Protein AF-A0A7S3AZF7-F1 (afdb_monomer_lite)

Structure (mmCIF, N/CA/C/O backbone):
data_AF-A0A7S3AZF7-F1
#
_entry.id   AF-A0A7S3AZF7-F1
#
loop_
_atom_site.group_PDB
_atom_site.id
_atom_site.type_symbol
_atom_site.label_atom_id
_atom_site.label_alt_id
_atom_site.label_comp_id
_atom_site.label_asym_id
_atom_site.label_entity_id
_atom_site.label_seq_id
_atom_site.pdbx_PDB_ins_code
_atom_site.Cartn_x
_atom_site.Cartn_y
_atom_site.Cartn_z
_atom_site.occupancy
_atom_site.B_iso_or_equiv
_atom_site.auth_seq_id
_atom_site.auth_comp_id
_atom_site.auth_asym_id
_atom_site.auth_atom_id
_atom_site.pdbx_PDB_model_num
ATOM 1 N N . ALA A 1 1 ? -8.211 4.242 4.279 1.00 88.00 1 ALA A N 1
ATOM 2 C CA . ALA A 1 1 ? -6.789 4.174 3.876 1.00 88.00 1 ALA A CA 1
ATOM 3 C C . ALA A 1 1 ? -6.511 3.040 2.879 1.00 88.00 1 ALA A C 1
ATOM 5 O O . ALA A 1 1 ? -6.200 3.354 1.740 1.00 88.00 1 ALA A O 1
ATOM 6 N N . ALA A 1 2 ? -6.675 1.756 3.240 1.00 92.19 2 ALA A N 1
ATOM 7 C CA . ALA A 1 2 ? -6.321 0.620 2.365 1.00 92.19 2 ALA A CA 1
ATOM 8 C C . ALA A 1 2 ? -7.006 0.639 0.981 1.00 92.19 2 ALA A C 1
ATOM 10 O O . ALA A 1 2 ? -6.331 0.513 -0.034 1.00 92.19 2 ALA A O 1
ATOM 11 N N . ALA A 1 3 ? -8.318 0.892 0.925 1.00 94.56 3 ALA A N 1
ATOM 12 C CA . ALA A 1 3 ? -9.041 1.005 -0.345 1.00 94.56 3 ALA A CA 1
ATOM 13 C C . ALA A 1 3 ? -8.512 2.149 -1.235 1.00 94.56 3 ALA A C 1
ATOM 15 O O . ALA A 1 3 ? -8.291 1.947 -2.423 1.00 94.56 3 ALA A O 1
ATOM 16 N N . LEU A 1 4 ? -8.235 3.325 -0.654 1.00 95.12 4 LEU A N 1
ATOM 17 C CA . LEU A 1 4 ? -7.652 4.463 -1.382 1.00 95.12 4 LEU A CA 1
ATOM 18 C C . LEU A 1 4 ? -6.250 4.137 -1.913 1.00 95.12 4 LEU A C 1
ATOM 20 O O . LEU A 1 4 ? -5.927 4.489 -3.043 1.00 95.12 4 LEU A O 1
ATOM 24 N N . MET A 1 5 ? -5.439 3.421 -1.128 1.00 95.75 5 MET A N 1
ATOM 25 C CA . MET A 1 5 ? -4.116 2.970 -1.562 1.00 95.75 5 MET A CA 1
ATOM 26 C C . MET A 1 5 ? -4.205 1.964 -2.719 1.00 95.75 5 MET A C 1
ATOM 28 O O . MET A 1 5 ? -3.431 2.054 -3.672 1.00 95.75 5 MET A O 1
ATOM 32 N N . GLY A 1 6 ? -5.182 1.053 -2.678 1.00 95.75 6 GLY A N 1
ATOM 33 C CA . GLY A 1 6 ? -5.480 0.147 -3.787 1.00 95.75 6 GLY A CA 1
ATOM 34 C C . GLY A 1 6 ? -5.872 0.901 -5.061 1.00 95.75 6 GLY A C 1
ATOM 35 O O . GLY A 1 6 ? -5.334 0.614 -6.127 1.00 95.75 6 GLY A O 1
ATOM 36 N N . VAL A 1 7 ? -6.733 1.921 -4.952 1.00 95.50 7 VAL A N 1
ATOM 37 C CA . VAL A 1 7 ? -7.111 2.786 -6.086 1.00 95.50 7 VAL A CA 1
ATOM 38 C C . VAL A 1 7 ? -5.896 3.519 -6.662 1.00 95.50 7 VAL A C 1
ATOM 40 O O . VAL A 1 7 ? -5.732 3.543 -7.878 1.00 95.50 7 VAL A O 1
ATOM 43 N N . ALA A 1 8 ? -5.006 4.050 -5.819 1.00 96.50 8 ALA A N 1
ATOM 44 C CA . ALA A 1 8 ? -3.772 4.692 -6.277 1.00 96.50 8 ALA A CA 1
ATOM 45 C C . ALA A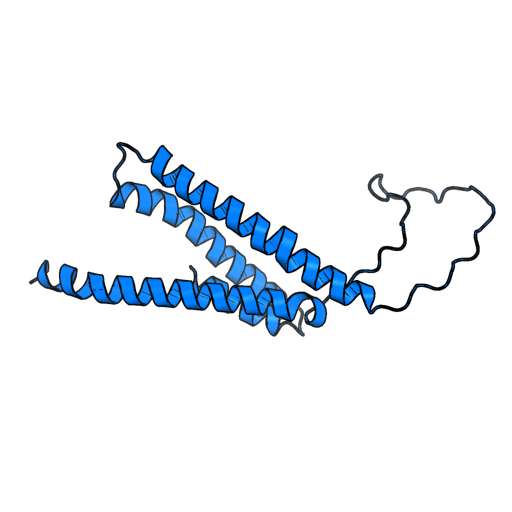 1 8 ? -2.889 3.739 -7.104 1.00 96.50 8 ALA A C 1
ATOM 47 O O . ALA A 1 8 ? -2.386 4.115 -8.161 1.00 96.50 8 ALA A O 1
ATOM 48 N N . HIS A 1 9 ? -2.743 2.486 -6.664 1.00 94.88 9 HIS A N 1
ATOM 49 C CA . HIS A 1 9 ? -1.948 1.484 -7.382 1.00 94.88 9 HIS A CA 1
ATOM 50 C C . HIS A 1 9 ? -2.626 1.003 -8.672 1.00 94.88 9 HIS A C 1
ATOM 52 O O . HIS A 1 9 ? -1.938 0.737 -9.654 1.00 94.88 9 HIS A O 1
ATOM 58 N N . LEU A 1 10 ? -3.962 0.966 -8.715 1.00 94.69 10 LEU A N 1
ATOM 59 C CA . LEU A 1 10 ? -4.721 0.743 -9.951 1.00 94.69 10 LEU A CA 1
ATOM 60 C C . LEU A 1 10 ? -4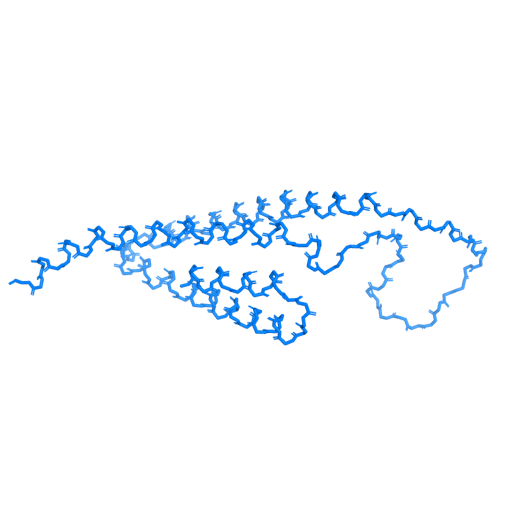.549 1.894 -10.954 1.00 94.69 10 LEU A C 1
ATOM 62 O O . LEU A 1 10 ? -4.410 1.646 -12.150 1.00 94.69 10 LEU A O 1
ATOM 66 N N . MET A 1 11 ? -4.512 3.143 -10.482 1.00 93.81 11 MET A N 1
ATOM 67 C CA . MET A 1 11 ? -4.219 4.303 -11.333 1.00 93.81 11 MET A CA 1
ATOM 68 C C . MET A 1 11 ? -2.795 4.241 -11.894 1.00 93.81 11 MET A C 1
ATOM 70 O O . MET A 1 11 ? -2.605 4.472 -13.084 1.00 93.81 11 MET A O 1
ATOM 74 N N . LEU A 1 12 ? -1.814 3.864 -11.067 1.00 92.50 12 LEU A N 1
ATOM 75 C CA . LEU A 1 12 ? -0.418 3.682 -11.483 1.00 92.50 12 LEU A CA 1
ATOM 76 C C . LEU A 1 12 ? -0.252 2.547 -12.507 1.00 92.50 12 LEU A C 1
ATOM 78 O O . LEU A 1 12 ? 0.521 2.686 -13.449 1.00 92.50 12 LEU A O 1
ATOM 82 N N . LEU A 1 13 ? -1.023 1.462 -12.387 1.00 92.31 13 LEU A N 1
ATOM 83 C CA . LEU A 1 13 ? -1.074 0.389 -13.390 1.00 92.31 13 LEU A CA 1
ATOM 84 C C . LEU A 1 13 ? -1.553 0.880 -14.759 1.00 92.31 13 LEU A C 1
ATOM 86 O O . LEU A 1 13 ? -1.027 0.467 -15.792 1.00 92.31 13 LEU A O 1
ATOM 90 N N . GLY A 1 14 ? -2.567 1.744 -14.763 1.00 85.62 14 GLY A N 1
ATOM 91 C CA . GLY A 1 14 ? -3.148 2.318 -15.974 1.00 85.62 14 GLY A CA 1
ATOM 92 C C . GLY A 1 14 ? -2.407 3.542 -16.512 1.00 85.62 14 GLY A C 1
ATOM 93 O O . GLY A 1 14 ? -2.822 4.078 -17.540 1.00 85.62 14 GLY A O 1
ATOM 94 N N . ALA A 1 15 ? -1.351 4.008 -15.836 1.00 84.12 15 ALA A N 1
ATOM 95 C CA . ALA A 1 15 ? -0.655 5.249 -16.154 1.00 84.12 15 ALA A CA 1
ATOM 96 C C . ALA A 1 15 ? 0.156 5.127 -17.453 1.00 84.12 15 ALA A C 1
ATOM 98 O O . ALA A 1 15 ? 1.358 4.869 -17.446 1.00 84.12 15 ALA A O 1
ATOM 99 N N . ARG A 1 16 ? -0.536 5.311 -18.581 1.00 78.81 16 ARG A N 1
ATOM 100 C CA . ARG A 1 16 ? 0.056 5.541 -19.909 1.00 78.81 16 ARG A CA 1
ATOM 101 C C . ARG A 1 16 ? 0.278 7.029 -20.190 1.00 78.81 16 ARG A C 1
ATOM 103 O O . ARG A 1 16 ? 1.151 7.370 -20.971 1.00 78.81 16 ARG A O 1
ATOM 110 N N . GLU A 1 17 ? -0.488 7.881 -19.510 1.00 82.25 17 GLU A N 1
ATOM 111 C CA . GLU A 1 17 ? -0.449 9.341 -19.605 1.00 82.25 17 GLU A CA 1
ATOM 112 C C . GLU A 1 17 ? 0.126 9.949 -18.318 1.00 82.25 17 GLU A C 1
ATOM 114 O O . GLU A 1 17 ? -0.152 9.463 -17.214 1.00 82.25 17 GLU A O 1
ATOM 119 N N . GLU A 1 18 ? 0.857 11.060 -18.435 1.00 85.50 18 GLU A N 1
ATOM 120 C CA . GLU A 1 18 ? 1.527 11.723 -17.303 1.00 85.50 18 GLU A CA 1
ATOM 121 C C . GLU A 1 18 ? 0.542 12.158 -16.202 1.00 85.50 18 GLU A C 1
ATOM 123 O O . GLU A 1 18 ? 0.805 11.989 -15.011 1.00 85.50 18 GLU A O 1
ATOM 128 N N . MET A 1 19 ? -0.643 12.645 -16.587 1.00 88.19 19 MET A N 1
ATOM 129 C CA . MET A 1 19 ? -1.664 13.140 -15.651 1.00 88.19 19 MET A CA 1
ATOM 130 C C . MET A 1 19 ? -2.178 12.061 -14.690 1.00 88.19 19 MET A C 1
ATOM 132 O O . MET A 1 19 ? -2.400 12.336 -13.509 1.00 88.19 19 MET A O 1
ATOM 136 N N . LEU A 1 20 ? -2.358 10.826 -15.171 1.00 89.06 20 LEU A N 1
ATOM 137 C CA . LEU A 1 20 ? -2.857 9.732 -14.335 1.00 89.06 20 LEU A CA 1
ATOM 138 C C . LEU A 1 20 ? -1.796 9.275 -13.327 1.00 89.06 20 LEU A C 1
ATOM 140 O O . LEU A 1 20 ? -2.131 8.894 -12.205 1.00 89.06 20 LEU A O 1
ATOM 144 N N . LEU A 1 21 ? -0.521 9.378 -13.708 1.00 90.94 21 LEU A N 1
ATOM 145 C CA . LEU A 1 21 ? 0.610 9.089 -12.835 1.00 90.94 21 LEU A CA 1
ATOM 146 C C . LEU A 1 21 ? 0.666 10.093 -11.676 1.00 90.94 21 LEU A C 1
ATOM 148 O O . LEU A 1 21 ? 0.715 9.677 -10.516 1.00 90.94 21 LEU A O 1
ATOM 152 N N . TYR A 1 22 ? 0.565 11.397 -11.965 1.00 93.56 22 TYR A N 1
ATOM 153 C CA . TYR A 1 22 ? 0.505 12.435 -10.929 1.00 93.56 22 TYR A CA 1
ATOM 154 C C . TYR A 1 22 ? -0.680 12.235 -9.985 1.00 93.56 22 TYR A C 1
ATOM 156 O O . TYR A 1 22 ? -0.506 12.253 -8.765 1.00 93.56 22 TYR A O 1
ATOM 164 N N . LEU A 1 23 ? -1.873 11.979 -10.531 1.00 94.75 23 LEU A N 1
ATOM 165 C CA . LEU A 1 23 ? -3.061 11.739 -9.717 1.00 94.75 23 LEU A CA 1
ATOM 166 C C . LEU A 1 23 ? -2.893 10.505 -8.820 1.00 94.75 23 LEU A C 1
ATOM 168 O O . LEU A 1 23 ? -3.189 10.575 -7.626 1.00 94.75 23 LEU A O 1
ATOM 172 N N . GLY A 1 24 ? -2.373 9.401 -9.363 1.00 94.19 24 GLY A N 1
ATOM 173 C CA . GLY A 1 24 ? -2.106 8.177 -8.608 1.00 94.19 24 GLY A CA 1
ATOM 174 C C . GLY A 1 24 ? -1.152 8.412 -7.434 1.00 94.19 24 GLY A C 1
ATOM 175 O O . GLY A 1 24 ? -1.438 7.985 -6.314 1.00 94.19 24 GLY A O 1
ATOM 176 N N . VAL A 1 25 ? -0.067 9.163 -7.649 1.00 94.62 25 VAL A N 1
ATOM 177 C CA . VAL A 1 25 ? 0.880 9.533 -6.582 1.00 94.62 25 VAL A CA 1
ATOM 178 C C . VAL A 1 25 ? 0.220 10.431 -5.532 1.00 94.62 25 VAL A C 1
ATOM 180 O O . VAL A 1 25 ? 0.395 10.189 -4.337 1.00 94.62 25 VAL A O 1
ATOM 183 N N . CYS A 1 26 ? -0.583 11.419 -5.936 1.00 96.00 26 CYS A N 1
ATOM 184 C CA . CYS A 1 26 ? -1.312 12.278 -4.998 1.00 96.00 26 CYS A CA 1
ATOM 185 C C . CYS A 1 26 ? -2.293 11.478 -4.126 1.00 96.00 26 CYS A C 1
ATOM 187 O O . CYS A 1 26 ? -2.301 11.635 -2.903 1.00 96.00 26 CYS A O 1
ATOM 189 N N . VAL A 1 27 ? -3.087 10.585 -4.727 1.00 96.25 27 VAL A N 1
ATOM 190 C CA . VAL A 1 27 ? -4.028 9.717 -3.994 1.00 96.25 27 VAL A CA 1
ATOM 191 C C . VAL A 1 27 ? -3.274 8.765 -3.063 1.00 96.25 27 VAL A C 1
ATOM 193 O O . VAL A 1 27 ? -3.666 8.599 -1.905 1.00 96.25 27 VAL A O 1
ATOM 196 N N . GLY A 1 28 ? -2.164 8.187 -3.530 1.00 95.94 28 GLY A N 1
ATOM 197 C CA . GLY A 1 28 ? -1.292 7.339 -2.718 1.00 95.94 28 GLY A CA 1
ATOM 198 C C . GLY A 1 28 ? -0.715 8.086 -1.514 1.00 95.94 28 GLY A C 1
ATOM 199 O O . GLY A 1 28 ? -0.766 7.580 -0.391 1.00 95.94 28 GLY A O 1
ATOM 200 N N . GLY A 1 29 ? -0.251 9.321 -1.719 1.00 95.75 29 GLY A N 1
ATOM 201 C CA . GLY A 1 29 ? 0.261 10.198 -0.666 1.00 95.75 29 GLY A CA 1
ATOM 202 C C . GLY A 1 29 ? -0.794 10.538 0.388 1.00 95.75 29 GLY A C 1
ATOM 203 O O . GLY A 1 29 ? -0.534 10.389 1.582 1.00 95.75 29 GLY A O 1
ATOM 204 N N . LEU A 1 30 ? -2.009 10.910 -0.030 1.00 95.56 30 LEU A N 1
ATOM 205 C CA . LEU A 1 30 ? -3.128 11.168 0.886 1.00 95.56 30 LEU A CA 1
ATOM 206 C C . LEU A 1 30 ? -3.498 9.921 1.700 1.00 95.56 30 LEU A C 1
ATOM 208 O O . LEU A 1 30 ? -3.677 9.996 2.919 1.00 95.56 30 LEU A O 1
ATOM 212 N N . ALA A 1 31 ? -3.575 8.760 1.046 1.00 95.56 31 ALA A N 1
ATOM 213 C CA . ALA A 1 31 ? -3.873 7.499 1.714 1.00 95.56 31 ALA A CA 1
ATOM 214 C C . ALA A 1 31 ? -2.800 7.147 2.759 1.00 95.56 31 ALA A C 1
ATOM 216 O O . ALA A 1 31 ? -3.146 6.808 3.893 1.00 95.56 31 ALA A O 1
ATOM 217 N N . TYR A 1 32 ? -1.520 7.278 2.406 1.00 93.94 32 TYR A N 1
ATOM 218 C CA . TYR A 1 32 ? -0.394 7.016 3.303 1.00 93.94 32 TYR A CA 1
ATOM 219 C C . TYR A 1 32 ? -0.354 7.996 4.481 1.00 93.94 32 TYR A C 1
ATOM 221 O O . TYR A 1 32 ? -0.270 7.566 5.630 1.00 93.94 32 TYR A O 1
ATOM 229 N N . GLY A 1 33 ? -0.498 9.298 4.220 1.00 94.38 33 GLY A N 1
ATOM 230 C CA . GLY A 1 33 ? -0.529 10.326 5.262 1.00 94.38 33 GLY A CA 1
ATOM 231 C C . GLY A 1 33 ? -1.669 10.104 6.256 1.00 94.38 33 GLY A C 1
ATOM 232 O O . GLY A 1 33 ? -1.442 10.106 7.465 1.00 94.38 33 GLY A O 1
ATOM 233 N N . SER A 1 34 ? -2.874 9.798 5.758 1.00 93.31 34 SER A N 1
ATOM 234 C CA . SER A 1 34 ? -4.024 9.498 6.623 1.00 93.31 34 SER A CA 1
ATOM 235 C C . SER A 1 34 ? -3.768 8.303 7.547 1.00 93.31 34 SER A C 1
ATOM 237 O O . SER A 1 34 ? -4.158 8.325 8.711 1.00 93.31 34 SER A O 1
ATOM 239 N N . PHE A 1 35 ? -3.077 7.271 7.055 1.00 92.25 35 PHE A N 1
ATOM 240 C CA . PHE A 1 35 ? -2.760 6.080 7.837 1.00 92.25 35 PHE A CA 1
ATOM 241 C C . PHE A 1 35 ? -1.800 6.396 8.988 1.00 92.25 35 PHE A C 1
ATOM 243 O O . PHE A 1 35 ? -2.080 6.013 10.123 1.00 92.25 35 PHE A O 1
ATOM 250 N N . TRP A 1 36 ? -0.730 7.156 8.733 1.00 90.62 36 TRP A N 1
ATOM 251 C CA . TRP A 1 36 ? 0.246 7.514 9.770 1.00 90.62 36 TRP A CA 1
ATOM 252 C C . TRP A 1 36 ? -0.328 8.383 10.887 1.00 90.62 36 TRP A C 1
ATOM 254 O O . TRP A 1 36 ? 0.126 8.275 12.023 1.00 90.62 36 TRP A O 1
ATOM 264 N N . SER A 1 37 ? -1.348 9.196 10.604 1.00 93.19 37 SER A N 1
ATOM 265 C CA . SER A 1 37 ? -2.048 9.962 11.641 1.00 93.19 37 SER A CA 1
ATOM 266 C C . SER A 1 37 ? -3.092 9.138 12.399 1.00 93.19 37 SER A C 1
ATOM 268 O O . SER A 1 37 ? -3.274 9.345 13.593 1.00 93.19 37 SER A O 1
ATOM 270 N N . LEU A 1 38 ? -3.766 8.190 11.740 1.00 92.25 38 LEU A N 1
ATOM 271 C CA . LEU A 1 38 ? -4.836 7.401 12.361 1.00 92.25 38 LEU A CA 1
ATOM 272 C C . LEU A 1 38 ? -4.318 6.325 13.321 1.00 92.25 38 LEU A C 1
ATOM 274 O O . LEU A 1 38 ? -4.926 6.111 14.366 1.00 92.25 38 LEU A O 1
ATOM 278 N N . ILE A 1 39 ? -3.213 5.647 12.990 1.00 92.38 39 ILE A N 1
ATOM 279 C CA . ILE A 1 39 ? -2.654 4.571 13.829 1.00 92.38 39 ILE A CA 1
ATOM 280 C C . ILE A 1 39 ? -2.402 5.012 15.280 1.00 92.38 39 ILE A C 1
ATOM 282 O O . ILE A 1 39 ? -2.885 4.312 16.173 1.00 92.38 39 ILE A O 1
ATOM 286 N N . PRO A 1 40 ? -1.665 6.108 15.567 1.00 91.69 40 PRO A N 1
ATOM 287 C CA . PRO A 1 40 ? -1.364 6.489 16.945 1.00 91.69 40 PRO A CA 1
ATOM 288 C C . PRO A 1 40 ? -2.626 6.851 17.733 1.00 91.69 40 PRO A C 1
ATOM 290 O O . PRO A 1 40 ? -2.793 6.394 18.863 1.00 91.69 40 PRO A O 1
ATOM 293 N N . THR A 1 41 ? -3.554 7.591 17.121 1.00 92.56 41 THR A N 1
ATOM 294 C CA . THR A 1 41 ? -4.829 7.958 17.751 1.00 92.56 41 THR A CA 1
ATOM 295 C C . THR A 1 41 ? -5.661 6.721 18.083 1.00 92.56 41 THR A C 1
ATOM 297 O O . THR A 1 41 ? -6.032 6.529 19.239 1.00 92.56 41 THR A O 1
ATOM 300 N N . LEU A 1 42 ? -5.869 5.827 17.111 1.00 91.88 42 LEU A N 1
ATOM 301 C CA . LEU A 1 42 ? -6.640 4.597 17.315 1.00 91.88 42 LEU A CA 1
ATOM 302 C C . LEU A 1 42 ? -5.982 3.673 18.340 1.00 91.88 42 LEU A C 1
ATOM 304 O O . LEU A 1 42 ? -6.668 3.077 19.162 1.00 91.88 42 LEU A O 1
ATOM 308 N N . THR A 1 43 ? -4.654 3.557 18.324 1.00 90.88 43 THR A N 1
ATOM 309 C CA . THR A 1 43 ? -3.934 2.719 19.293 1.00 90.88 43 THR A CA 1
ATOM 310 C C . THR A 1 43 ? -4.108 3.259 20.714 1.00 90.88 43 THR A C 1
ATOM 312 O O . THR A 1 43 ? -4.304 2.475 21.644 1.00 90.88 43 THR A O 1
ATOM 315 N N . GLY A 1 44 ? -4.087 4.585 20.881 1.00 91.56 44 GLY A N 1
ATOM 316 C CA . GLY A 1 44 ? -4.327 5.241 22.165 1.00 91.56 44 GLY A CA 1
ATOM 317 C C . GLY A 1 44 ? -5.751 5.042 22.687 1.00 91.56 44 GLY A C 1
ATOM 318 O O . GLY A 1 44 ? -5.923 4.762 23.872 1.00 91.56 44 GLY A O 1
ATOM 319 N N . GLU A 1 45 ? -6.758 5.124 21.813 1.00 92.00 45 GLU A N 1
ATOM 320 C CA . GLU A 1 45 ? -8.164 4.913 22.186 1.00 92.00 45 GLU A CA 1
ATOM 321 C C . GLU A 1 45 ? -8.490 3.440 22.475 1.00 92.00 45 GLU A C 1
ATOM 323 O O . GLU A 1 45 ? -9.208 3.145 23.429 1.00 92.00 45 GLU A O 1
ATOM 328 N N . LEU A 1 46 ? -7.957 2.508 21.677 1.00 88.94 46 LEU A N 1
ATOM 329 C CA . LEU A 1 46 ? -8.330 1.092 21.744 1.00 88.94 46 LEU A CA 1
ATOM 330 C C . LEU A 1 46 ? -7.606 0.329 22.862 1.00 88.94 46 LEU A C 1
ATOM 332 O O . LEU A 1 46 ? -8.208 -0.511 23.527 1.00 88.94 46 LEU A O 1
ATOM 336 N N . PHE A 1 47 ? -6.313 0.602 23.062 1.00 88.50 47 PHE A N 1
ATOM 337 C CA . PHE A 1 47 ? -5.473 -0.124 24.027 1.00 88.50 47 PHE A CA 1
ATOM 338 C C . PHE A 1 47 ? -5.163 0.687 25.290 1.00 88.50 47 PHE A C 1
ATOM 340 O O . PHE A 1 47 ? -4.645 0.145 26.270 1.00 88.50 47 PHE A O 1
ATOM 347 N N . GLY A 1 48 ? -5.487 1.981 25.291 1.00 88.56 48 GLY A N 1
ATOM 348 C CA . GLY A 1 48 ? -5.149 2.892 26.373 1.00 88.56 48 GLY A CA 1
ATOM 349 C C . GLY A 1 48 ? -3.652 3.215 26.451 1.00 88.56 48 GLY A C 1
ATOM 350 O O . GLY A 1 48 ? -2.801 2.672 25.746 1.00 88.56 48 GLY A O 1
ATOM 351 N N . MET A 1 49 ? -3.305 4.118 27.367 1.00 89.19 49 MET A N 1
ATOM 352 C CA . MET A 1 49 ? -1.948 4.677 27.461 1.00 89.19 49 MET A CA 1
ATOM 353 C C . MET A 1 49 ? -0.953 3.801 28.239 1.00 89.19 49 MET A C 1
ATOM 355 O O . MET A 1 49 ? 0.251 4.042 28.187 1.00 89.19 49 MET A O 1
ATOM 359 N N . ARG A 1 50 ? -1.423 2.769 28.955 1.00 89.19 50 ARG A N 1
ATOM 360 C CA . ARG A 1 50 ? -0.599 1.998 29.907 1.00 89.19 50 ARG A CA 1
ATOM 361 C C . ARG A 1 50 ? 0.542 1.217 29.244 1.00 89.19 50 ARG A C 1
ATOM 363 O O . ARG A 1 50 ? 1.591 1.034 29.853 1.00 89.19 50 ARG A O 1
ATOM 370 N N . SER A 1 51 ? 0.356 0.758 28.007 1.00 89.69 51 SER A N 1
ATOM 371 C CA . SER A 1 51 ? 1.382 0.033 27.237 1.00 89.69 51 SER A CA 1
ATOM 372 C C . SER A 1 51 ? 1.398 0.454 25.766 1.00 89.69 51 SER A C 1
ATOM 374 O O . SER A 1 51 ? 1.614 -0.356 24.863 1.00 89.69 51 SER A O 1
ATOM 376 N N . TYR A 1 52 ? 1.189 1.749 25.524 1.00 90.44 52 TYR A N 1
ATOM 377 C CA . TYR A 1 52 ? 1.116 2.330 24.185 1.00 90.44 52 TYR A CA 1
ATOM 378 C C . TYR A 1 52 ? 2.375 2.051 23.345 1.00 90.44 52 TYR A C 1
ATOM 380 O O . TYR A 1 52 ? 2.286 1.579 22.213 1.00 90.44 52 TYR A O 1
ATOM 388 N N . ALA A 1 53 ? 3.559 2.255 23.934 1.00 91.25 53 ALA A N 1
ATOM 389 C CA . ALA A 1 53 ? 4.833 2.079 23.240 1.00 91.25 53 ALA A CA 1
ATOM 390 C C . ALA A 1 53 ? 5.056 0.638 22.745 1.00 91.25 53 ALA A C 1
ATOM 392 O O . ALA A 1 53 ? 5.563 0.441 21.647 1.00 91.25 53 ALA A O 1
ATOM 393 N N . SER A 1 54 ? 4.653 -0.376 23.519 1.00 92.62 54 SER A N 1
ATOM 394 C CA . SER A 1 54 ? 4.827 -1.784 23.129 1.00 92.62 54 SER A CA 1
ATOM 395 C C . SER A 1 54 ? 3.926 -2.164 21.947 1.00 92.62 54 SER A C 1
ATOM 397 O O . SER A 1 54 ? 4.378 -2.796 20.987 1.00 92.62 54 SER A O 1
ATOM 399 N N . THR A 1 55 ? 2.675 -1.703 21.972 1.00 91.19 55 THR A N 1
ATOM 400 C CA . THR A 1 55 ? 1.720 -1.934 20.881 1.00 91.19 55 THR A CA 1
ATOM 401 C C . THR A 1 55 ? 2.170 -1.223 19.604 1.00 91.19 55 THR A C 1
ATOM 403 O O . THR A 1 55 ? 2.214 -1.833 18.536 1.00 91.19 55 THR A O 1
ATOM 406 N N . TYR A 1 56 ? 2.604 0.038 19.712 1.00 91.12 56 TYR A N 1
ATOM 407 C CA . TYR A 1 56 ? 3.113 0.801 18.571 1.00 91.12 56 TYR A CA 1
ATOM 408 C C . TYR A 1 56 ? 4.395 0.193 17.974 1.00 91.12 56 TYR A C 1
ATOM 410 O O . TYR A 1 56 ? 4.517 0.071 16.754 1.00 91.12 56 TYR A O 1
ATOM 418 N N . SER A 1 57 ? 5.319 -0.284 18.814 1.00 92.75 57 SER A N 1
ATOM 419 C CA . SER A 1 57 ? 6.522 -0.996 18.358 1.00 92.75 57 SER A CA 1
ATOM 420 C C . SER A 1 57 ? 6.196 -2.284 17.598 1.00 92.75 57 SER A C 1
ATOM 422 O O . SER A 1 57 ? 6.895 -2.626 16.645 1.00 92.75 57 SER A O 1
ATOM 424 N N . SER A 1 58 ? 5.111 -2.976 17.958 1.00 91.88 58 SER A N 1
ATOM 425 C CA . SER A 1 58 ? 4.655 -4.167 17.227 1.00 91.88 58 SER A CA 1
ATOM 426 C C . SER A 1 58 ? 4.233 -3.826 15.792 1.00 91.88 58 SER A C 1
ATOM 428 O O . SER A 1 58 ? 4.614 -4.531 14.856 1.00 91.88 58 SER A O 1
ATOM 430 N N . PHE A 1 59 ? 3.540 -2.699 15.589 1.00 90.62 59 PHE A N 1
ATOM 431 C CA . PHE A 1 59 ? 3.241 -2.190 14.244 1.00 90.62 59 PHE A CA 1
ATOM 432 C C . PHE A 1 59 ? 4.514 -1.819 13.474 1.00 90.62 59 PHE A C 1
ATOM 434 O O . PHE A 1 59 ? 4.648 -2.177 12.304 1.00 90.62 59 PHE A O 1
ATOM 441 N N . ALA A 1 60 ? 5.474 -1.157 14.122 1.00 91.94 60 ALA A N 1
ATOM 442 C CA . ALA A 1 60 ? 6.735 -0.772 13.487 1.00 91.94 60 ALA A CA 1
ATOM 443 C C . ALA A 1 60 ? 7.565 -1.985 13.013 1.00 91.94 60 ALA A C 1
ATOM 445 O O . ALA A 1 60 ? 8.158 -1.949 11.928 1.00 91.94 60 ALA A O 1
ATOM 446 N N . MET A 1 61 ? 7.563 -3.084 13.778 1.00 94.88 61 MET A N 1
ATOM 447 C CA . MET A 1 61 ? 8.185 -4.343 13.352 1.00 94.88 61 MET A CA 1
ATOM 448 C C . MET A 1 61 ? 7.492 -4.919 12.115 1.00 94.88 61 MET A C 1
ATOM 450 O O . MET A 1 61 ? 8.168 -5.284 11.153 1.00 94.88 61 MET A O 1
ATOM 454 N N . ALA A 1 62 ? 6.156 -4.946 12.099 1.00 91.75 62 ALA A N 1
ATOM 455 C CA . ALA A 1 62 ? 5.398 -5.434 10.949 1.00 91.75 62 ALA A CA 1
ATOM 456 C C . ALA A 1 62 ? 5.689 -4.620 9.673 1.00 91.75 62 ALA A C 1
ATOM 458 O O . ALA A 1 62 ? 5.891 -5.206 8.609 1.00 91.75 62 ALA A O 1
ATOM 459 N N . VAL A 1 63 ? 5.782 -3.287 9.779 1.00 91.44 63 VAL A N 1
ATOM 460 C CA . VAL A 1 63 ? 6.132 -2.404 8.647 1.00 91.44 63 VAL A CA 1
ATOM 461 C C . VAL A 1 63 ? 7.542 -2.696 8.130 1.00 91.44 63 VAL A C 1
ATOM 463 O O . VAL A 1 63 ? 7.738 -2.794 6.919 1.00 91.44 63 VAL A O 1
ATOM 466 N N . SER A 1 64 ? 8.512 -2.888 9.027 1.00 94.00 64 SER A N 1
ATOM 467 C CA . SER A 1 64 ? 9.890 -3.236 8.651 1.00 94.00 64 SER A CA 1
ATOM 468 C C . SER A 1 64 ? 9.955 -4.567 7.899 1.00 94.00 64 SER A C 1
ATOM 470 O O . SER A 1 64 ? 10.538 -4.638 6.818 1.00 94.00 64 SER A O 1
ATOM 472 N N . ILE A 1 65 ? 9.305 -5.607 8.429 1.00 95.31 65 ILE A N 1
ATOM 473 C CA . ILE A 1 65 ? 9.265 -6.937 7.805 1.00 95.31 65 ILE A CA 1
ATOM 474 C C . ILE A 1 65 ? 8.592 -6.862 6.430 1.00 95.31 65 ILE A C 1
ATOM 476 O O . ILE A 1 65 ? 9.127 -7.382 5.451 1.00 95.31 65 ILE A O 1
ATOM 480 N N . GLY A 1 66 ? 7.446 -6.181 6.340 1.00 91.56 66 GLY A N 1
ATOM 481 C CA . GLY A 1 66 ? 6.715 -6.018 5.086 1.00 91.56 66 GLY A CA 1
ATOM 482 C C . GLY A 1 66 ? 7.523 -5.270 4.027 1.00 91.56 66 GLY A C 1
ATOM 483 O O . GLY A 1 66 ? 7.574 -5.707 2.882 1.00 91.56 66 GLY A O 1
ATOM 484 N N . SER A 1 67 ? 8.203 -4.186 4.411 1.00 92.25 67 SER A N 1
ATOM 485 C CA . SER A 1 67 ? 9.050 -3.410 3.498 1.00 92.25 67 SER A CA 1
ATOM 486 C C . SER A 1 67 ? 10.217 -4.236 2.960 1.00 92.25 67 SER A C 1
ATOM 488 O O . SER A 1 67 ? 10.468 -4.225 1.758 1.00 92.25 67 SER A O 1
ATOM 490 N N . LEU A 1 68 ? 10.887 -5.016 3.816 1.00 94.75 68 LEU A N 1
ATOM 491 C CA . LEU A 1 68 ? 11.971 -5.899 3.384 1.00 94.75 68 LEU A CA 1
ATOM 492 C C . LEU A 1 68 ? 11.461 -6.949 2.390 1.00 94.75 68 LEU A C 1
ATOM 494 O O . LEU A 1 68 ? 11.971 -7.046 1.281 1.00 94.75 68 LEU A O 1
ATOM 498 N N . LEU A 1 69 ? 10.402 -7.683 2.728 1.00 94.62 69 LEU A N 1
ATOM 499 C CA . LEU A 1 69 ? 9.877 -8.721 1.837 1.00 94.62 69 LEU A CA 1
ATOM 500 C C . LEU A 1 69 ? 9.353 -8.151 0.509 1.00 94.62 69 LEU A C 1
ATOM 502 O O . LEU A 1 69 ? 9.590 -8.710 -0.558 1.00 94.62 69 LEU A O 1
ATOM 506 N N . LEU A 1 70 ? 8.639 -7.030 0.543 1.00 90.75 70 LEU A N 1
ATOM 507 C CA . LEU A 1 70 ? 8.008 -6.504 -0.664 1.00 90.75 70 LEU A CA 1
ATOM 508 C C . LEU A 1 70 ? 8.996 -5.739 -1.553 1.00 90.75 70 LEU A C 1
ATOM 510 O O . LEU A 1 70 ? 8.914 -5.825 -2.776 1.00 90.75 70 LEU A O 1
ATOM 514 N N . SER A 1 71 ? 9.937 -5.010 -0.952 1.00 89.44 71 SER A N 1
ATOM 515 C CA . SER A 1 71 ? 10.900 -4.180 -1.679 1.00 89.44 71 SER A CA 1
ATOM 516 C C . SER A 1 71 ? 12.159 -4.960 -2.052 1.00 89.44 71 SER A C 1
ATOM 518 O O . SER A 1 71 ? 12.524 -5.029 -3.226 1.00 89.44 71 SER A O 1
ATOM 520 N N . THR A 1 72 ? 12.828 -5.582 -1.077 1.00 90.38 72 THR A N 1
ATOM 521 C CA . THR A 1 72 ? 14.171 -6.129 -1.314 1.00 90.38 72 THR A CA 1
ATOM 522 C C . THR A 1 72 ? 14.155 -7.518 -1.922 1.00 90.38 72 THR A C 1
ATOM 524 O O . THR A 1 72 ? 15.055 -7.827 -2.693 1.00 90.38 72 THR A O 1
ATOM 527 N N . THR A 1 73 ? 13.164 -8.360 -1.620 1.00 90.56 73 THR A N 1
ATOM 528 C CA . THR A 1 73 ? 13.110 -9.711 -2.200 1.00 90.56 73 THR A CA 1
ATOM 529 C C . THR A 1 73 ? 12.175 -9.769 -3.401 1.00 90.56 73 THR A C 1
ATOM 531 O O . THR A 1 73 ? 12.576 -10.236 -4.468 1.00 90.56 73 THR A O 1
ATOM 534 N N . MET A 1 74 ? 10.950 -9.255 -3.276 1.00 91.94 74 MET A N 1
ATOM 535 C CA . MET A 1 74 ? 9.972 -9.321 -4.362 1.00 91.94 74 MET A CA 1
ATOM 536 C C . MET A 1 74 ? 10.240 -8.289 -5.467 1.00 91.94 74 MET A C 1
ATOM 538 O O . MET A 1 74 ? 10.455 -8.684 -6.610 1.00 91.94 74 MET A O 1
ATOM 542 N N . ALA A 1 75 ? 10.245 -6.984 -5.167 1.00 89.38 75 ALA A N 1
ATOM 543 C CA . ALA A 1 75 ? 10.395 -5.971 -6.216 1.00 89.38 75 ALA A CA 1
ATOM 544 C C . ALA A 1 75 ? 11.763 -6.053 -6.918 1.00 89.38 75 ALA A C 1
ATOM 546 O O . ALA A 1 75 ? 11.819 -5.923 -8.139 1.00 89.38 75 ALA A O 1
ATOM 547 N N . ALA A 1 76 ? 12.840 -6.340 -6.177 1.00 89.88 76 ALA A N 1
ATOM 548 C CA . ALA A 1 76 ? 14.168 -6.531 -6.763 1.00 89.88 76 ALA A CA 1
ATOM 549 C C . ALA A 1 76 ? 14.231 -7.745 -7.706 1.00 89.88 76 ALA A C 1
ATOM 551 O O . ALA A 1 76 ? 14.700 -7.611 -8.831 1.00 89.88 76 ALA A O 1
ATOM 552 N N . SER A 1 77 ? 13.704 -8.909 -7.302 1.00 89.44 77 SER A N 1
ATOM 553 C CA . SER A 1 77 ? 13.746 -10.111 -8.154 1.00 89.44 77 SER A CA 1
ATOM 554 C C . SER A 1 77 ? 12.935 -9.956 -9.441 1.00 89.44 77 SER A C 1
ATOM 556 O O . SER A 1 77 ? 13.385 -10.379 -10.509 1.00 89.44 77 SER A O 1
ATOM 558 N N . ILE A 1 78 ? 11.769 -9.304 -9.363 1.00 90.81 78 ILE A N 1
ATOM 559 C CA . ILE A 1 78 ? 10.958 -8.972 -10.540 1.00 90.81 78 ILE A CA 1
ATOM 560 C C . ILE A 1 78 ? 11.755 -8.040 -11.460 1.00 90.81 78 ILE A C 1
ATOM 562 O O . ILE A 1 78 ? 11.905 -8.327 -12.647 1.00 90.81 78 ILE A O 1
ATOM 566 N N . TYR A 1 79 ? 12.335 -6.971 -10.916 1.00 86.25 79 TYR A N 1
ATOM 567 C CA . TYR A 1 79 ? 13.112 -6.001 -11.684 1.00 86.25 79 TYR A CA 1
ATOM 568 C C . TYR A 1 79 ? 14.336 -6.623 -12.381 1.00 86.25 79 TYR A C 1
ATOM 570 O O . TYR A 1 79 ? 14.546 -6.412 -13.580 1.00 86.25 79 TYR A O 1
ATOM 578 N N . ASP A 1 80 ? 15.097 -7.454 -11.669 1.00 89.12 80 ASP A N 1
ATOM 579 C CA . ASP A 1 80 ? 16.278 -8.136 -12.207 1.00 89.12 80 ASP A CA 1
ATOM 580 C C . ASP A 1 80 ? 15.912 -9.106 -13.342 1.00 89.12 80 ASP A C 1
ATOM 582 O O . ASP A 1 80 ? 16.641 -9.212 -14.335 1.00 89.12 80 ASP A O 1
ATOM 586 N N . SER A 1 81 ? 14.749 -9.764 -13.251 1.00 87.19 81 SER A N 1
ATOM 587 C CA . SER A 1 81 ? 14.258 -10.659 -14.306 1.00 87.19 81 SER A CA 1
ATOM 588 C C . SER A 1 81 ? 13.969 -9.922 -15.622 1.00 87.19 81 SER A C 1
ATOM 590 O O . SER A 1 81 ? 14.299 -10.427 -16.699 1.00 87.19 81 SER A O 1
ATOM 592 N N . HIS A 1 82 ? 13.444 -8.694 -15.547 1.00 86.50 82 HIS A N 1
ATOM 593 C CA . HIS A 1 82 ? 13.197 -7.844 -16.715 1.00 86.50 82 HIS A CA 1
ATOM 594 C C . HIS A 1 82 ? 14.481 -7.233 -17.283 1.00 86.50 82 HIS A C 1
ATOM 596 O O . HIS A 1 82 ? 14.566 -6.964 -18.478 1.00 86.50 82 HIS A O 1
ATOM 602 N N . ILE A 1 83 ? 15.500 -7.020 -16.453 1.00 83.94 83 ILE A N 1
ATOM 603 C CA . ILE A 1 83 ? 16.795 -6.518 -16.915 1.00 83.94 83 ILE A CA 1
ATOM 604 C C . ILE A 1 83 ? 17.605 -7.593 -17.642 1.00 83.94 83 ILE A C 1
ATOM 606 O O . ILE A 1 83 ? 18.313 -7.286 -18.609 1.00 83.94 83 ILE A O 1
ATOM 610 N N . MET A 1 84 ? 17.521 -8.848 -17.199 1.00 81.00 84 MET A N 1
ATOM 611 C CA . MET A 1 84 ? 18.272 -9.947 -17.806 1.00 81.00 84 MET A CA 1
ATOM 612 C C . MET A 1 84 ? 17.891 -10.164 -19.278 1.00 81.00 84 MET A C 1
ATOM 614 O O . MET A 1 84 ? 18.756 -10.485 -20.093 1.00 81.00 84 MET A O 1
ATOM 618 N N . SER A 1 85 ? 16.623 -9.937 -19.631 1.00 78.25 85 SER A N 1
ATOM 619 C CA . SER A 1 85 ? 16.112 -10.099 -20.997 1.00 78.25 85 SER A CA 1
ATOM 620 C C . SER A 1 85 ? 16.526 -8.979 -21.959 1.00 78.25 85 SER A C 1
ATOM 622 O O . SER A 1 85 ? 16.408 -9.146 -23.174 1.00 78.25 85 SER A O 1
ATOM 624 N N . LEU A 1 86 ? 17.046 -7.852 -21.457 1.00 76.62 86 LEU A N 1
ATOM 625 C CA . LEU A 1 86 ? 17.502 -6.753 -22.306 1.00 76.62 86 LEU A CA 1
ATOM 626 C C . LEU A 1 86 ? 18.807 -7.136 -23.033 1.00 76.62 86 LEU A C 1
ATOM 628 O O . LEU A 1 86 ? 19.736 -7.639 -22.383 1.00 76.62 86 LEU A O 1
ATOM 632 N N . PRO A 1 87 ? 18.935 -6.856 -24.347 1.00 68.88 87 PRO A N 1
ATOM 633 C CA . PRO A 1 87 ? 20.178 -7.055 -25.088 1.00 68.88 87 PRO A CA 1
ATOM 634 C C . PRO A 1 87 ? 21.371 -6.401 -24.385 1.00 68.88 87 PRO A C 1
ATOM 636 O O . PRO A 1 87 ? 21.259 -5.320 -23.801 1.00 68.88 87 PRO A O 1
ATOM 639 N N . SER A 1 88 ? 22.530 -7.063 -24.406 1.00 60.91 88 SER A N 1
ATOM 640 C CA . SER A 1 88 ? 23.762 -6.442 -23.923 1.00 60.91 88 SER A CA 1
ATOM 641 C C . SER A 1 88 ? 24.051 -5.192 -24.752 1.00 60.91 88 SER A C 1
ATOM 643 O O . SER A 1 88 ? 23.978 -5.264 -25.982 1.00 60.91 88 SER A O 1
ATOM 645 N N . PRO A 1 89 ? 24.400 -4.065 -24.118 1.00 61.47 89 PRO A N 1
ATOM 646 C CA . PRO A 1 89 ? 24.866 -2.921 -24.875 1.00 61.47 89 PRO A CA 1
ATOM 647 C C . PRO A 1 89 ? 26.094 -3.312 -25.709 1.00 61.47 89 PRO A C 1
ATOM 649 O O . PRO A 1 89 ? 26.884 -4.152 -25.260 1.00 61.47 89 PRO A O 1
ATOM 652 N N . PRO A 1 90 ? 26.265 -2.741 -26.915 1.00 58.00 90 PRO A N 1
ATOM 653 C CA . PRO A 1 90 ? 27.465 -2.981 -27.700 1.00 58.00 90 PRO A CA 1
ATOM 654 C C . PRO A 1 90 ? 28.694 -2.614 -26.853 1.00 58.00 90 PRO A C 1
ATOM 656 O O . PRO A 1 90 ? 28.644 -1.611 -26.131 1.00 58.00 90 PRO A O 1
ATOM 659 N N . PRO A 1 91 ? 29.785 -3.401 -26.901 1.00 56.16 91 PRO A N 1
ATOM 660 C CA . PRO A 1 91 ? 31.024 -3.002 -26.255 1.00 56.16 91 PRO A CA 1
ATOM 661 C C . PRO A 1 91 ? 31.424 -1.641 -26.827 1.00 56.16 91 PRO A C 1
ATOM 663 O O . PRO A 1 91 ? 31.684 -1.509 -28.023 1.00 56.16 91 PRO A O 1
ATOM 666 N N . LEU A 1 92 ? 31.404 -0.611 -25.978 1.00 60.78 92 LEU A N 1
ATOM 667 C CA . LEU A 1 92 ? 31.965 0.689 -26.325 1.00 60.78 92 LEU A CA 1
ATOM 668 C C . LEU A 1 92 ? 33.427 0.467 -26.735 1.00 60.78 92 LEU A C 1
ATOM 670 O O . LEU A 1 92 ? 34.125 -0.303 -26.063 1.00 60.78 92 LEU A O 1
ATOM 674 N N . PRO A 1 93 ? 33.924 1.133 -27.791 1.00 47.22 93 PRO A N 1
ATOM 675 C CA . PRO A 1 93 ? 35.357 1.199 -28.003 1.00 47.22 93 PRO A CA 1
ATOM 676 C C . PRO A 1 93 ? 35.968 1.793 -26.733 1.00 47.22 93 PRO A C 1
ATOM 678 O O . PRO A 1 93 ? 35.581 2.883 -26.305 1.00 47.22 93 PRO A O 1
ATOM 681 N N . LEU A 1 94 ? 36.887 1.058 -26.100 1.00 50.53 94 LEU A N 1
ATOM 682 C CA . LEU A 1 94 ? 37.731 1.620 -25.056 1.00 50.53 94 LEU A CA 1
ATOM 683 C C . LEU A 1 94 ? 38.451 2.820 -25.677 1.00 50.53 94 LEU A C 1
ATOM 685 O O . LEU A 1 94 ? 39.378 2.648 -26.466 1.00 50.53 94 LEU A O 1
ATOM 689 N N . SER A 1 95 ? 38.001 4.036 -25.365 1.00 48.25 95 SER A N 1
ATOM 690 C CA . SER A 1 95 ? 38.758 5.233 -25.708 1.00 48.25 95 SER A CA 1
ATOM 691 C C . SER A 1 95 ? 40.057 5.189 -24.893 1.00 48.25 95 SER A C 1
ATOM 693 O O . SER A 1 95 ? 39.969 5.126 -23.664 1.00 48.25 95 SER A O 1
ATOM 695 N N . PRO A 1 96 ? 41.257 5.193 -25.508 1.00 55.25 96 PRO A N 1
ATOM 696 C CA . PRO A 1 96 ? 42.512 4.990 -24.780 1.00 55.25 96 PRO A CA 1
ATOM 697 C C . PRO A 1 96 ? 42.966 6.198 -23.949 1.00 55.25 96 PRO A C 1
ATOM 699 O O . PRO A 1 96 ? 44.109 6.219 -23.502 1.00 55.25 96 PRO A O 1
ATOM 702 N N . ILE A 1 97 ? 42.152 7.244 -23.785 1.00 48.53 97 ILE A N 1
ATOM 703 C CA . ILE A 1 97 ? 42.660 8.544 -23.339 1.00 48.53 97 ILE A CA 1
ATOM 704 C C . ILE A 1 97 ? 41.861 9.061 -22.147 1.00 48.53 97 ILE A C 1
ATOM 706 O O . ILE A 1 97 ? 40.721 9.508 -22.267 1.00 48.53 97 ILE A O 1
ATOM 710 N N . GLY A 1 98 ? 42.516 9.021 -20.985 1.00 46.47 98 GLY A N 1
ATOM 711 C CA . GLY A 1 98 ? 42.104 9.703 -19.768 1.00 46.47 98 GLY A CA 1
ATOM 712 C C . GLY A 1 98 ? 42.184 11.219 -19.916 1.00 46.47 98 GLY A C 1
ATOM 713 O O . GLY A 1 98 ? 43.191 11.827 -19.568 1.00 46.47 98 GLY A O 1
ATOM 714 N N . VAL A 1 99 ? 41.095 11.829 -20.376 1.00 47.75 99 VAL A N 1
ATOM 715 C CA . VAL A 1 99 ? 40.806 13.249 -20.153 1.00 47.75 99 VAL A CA 1
ATOM 716 C C . VAL A 1 99 ? 39.344 13.410 -19.740 1.00 47.75 99 VAL A C 1
ATOM 718 O O . VAL A 1 99 ? 38.415 12.983 -20.418 1.00 47.75 99 VAL A O 1
ATOM 721 N N . LEU A 1 100 ? 39.184 13.984 -18.553 1.00 43.28 100 LEU A N 1
ATOM 722 C CA . LEU A 1 100 ? 37.949 14.297 -17.844 1.00 43.28 100 LEU A CA 1
ATOM 723 C C . LEU A 1 100 ? 37.056 15.263 -18.661 1.00 43.28 100 LEU A C 1
ATOM 725 O O . LEU A 1 100 ? 37.586 16.252 -19.170 1.00 43.28 100 LEU A O 1
ATOM 729 N N . PRO A 1 101 ? 35.721 15.086 -18.736 1.00 46.91 101 PRO A N 1
ATOM 730 C CA . PRO A 1 101 ? 34.835 16.181 -19.117 1.00 46.91 101 PRO A CA 1
ATOM 731 C C . PRO A 1 101 ? 34.760 17.214 -17.974 1.00 46.91 101 PRO A C 1
ATOM 733 O O . PRO A 1 101 ? 34.704 16.822 -16.805 1.00 46.91 101 PRO A O 1
ATOM 736 N N . PRO A 1 102 ? 34.724 18.525 -18.262 1.00 53.22 102 PRO A N 1
ATOM 737 C CA . PRO A 1 102 ? 34.582 19.552 -17.237 1.00 53.22 102 PRO A CA 1
ATOM 738 C C . PRO A 1 102 ? 33.152 19.564 -16.670 1.00 53.22 102 PRO A C 1
ATOM 740 O O . PRO A 1 102 ? 32.187 19.530 -17.427 1.00 53.22 102 PRO A O 1
ATOM 743 N N . LEU A 1 103 ? 33.034 19.674 -15.342 1.00 46.88 103 LEU A N 1
ATOM 744 C CA . LEU A 1 103 ? 31.815 20.010 -14.583 1.00 46.88 103 LEU A CA 1
ATOM 745 C C . LEU A 1 103 ? 30.581 19.109 -14.825 1.00 46.88 103 LEU A C 1
ATOM 747 O O . LEU A 1 103 ? 29.568 19.535 -15.374 1.00 46.88 103 LEU A O 1
ATOM 751 N N . ALA A 1 104 ? 30.604 17.896 -14.270 1.00 45.62 104 ALA A N 1
ATOM 752 C CA . ALA A 1 104 ? 29.385 17.233 -13.794 1.00 45.62 104 ALA A CA 1
ATOM 753 C C . ALA A 1 104 ? 29.379 17.268 -12.251 1.00 45.62 104 ALA A C 1
ATOM 755 O O . ALA A 1 104 ? 30.441 17.085 -11.649 1.00 45.62 104 ALA A O 1
ATOM 756 N N . PRO A 1 105 ? 28.239 17.532 -11.581 1.00 41.38 105 PRO A N 1
ATOM 757 C CA . PRO A 1 105 ? 28.168 17.523 -10.121 1.00 41.38 105 PRO A CA 1
ATOM 758 C C . PRO A 1 105 ? 28.622 16.165 -9.564 1.00 41.38 105 PRO A C 1
ATOM 760 O O . PRO A 1 105 ? 28.399 15.123 -10.180 1.00 41.38 105 PRO A O 1
ATOM 763 N N . ALA A 1 106 ? 29.256 16.190 -8.389 1.00 45.31 106 ALA A N 1
ATOM 764 C CA . ALA A 1 106 ? 29.977 15.091 -7.731 1.00 45.31 106 ALA A CA 1
ATOM 765 C C . ALA A 1 106 ? 29.151 13.823 -7.376 1.00 45.31 106 ALA A C 1
ATOM 767 O O . ALA A 1 106 ? 29.597 13.002 -6.580 1.00 45.31 106 ALA A O 1
ATOM 768 N N . SER A 1 107 ? 27.960 13.638 -7.952 1.00 41.94 107 SER A N 1
ATOM 769 C CA . SER A 1 107 ? 27.130 12.431 -7.842 1.00 41.94 107 SER A CA 1
ATOM 770 C C . SER A 1 107 ? 27.245 11.481 -9.044 1.00 41.94 107 SER A C 1
ATOM 772 O O . SER A 1 107 ? 26.721 10.366 -8.993 1.00 41.94 107 SER A O 1
ATOM 774 N N . ALA A 1 108 ? 27.940 11.872 -10.117 1.00 43.41 108 ALA A N 1
ATOM 775 C CA . ALA A 1 108 ? 28.148 1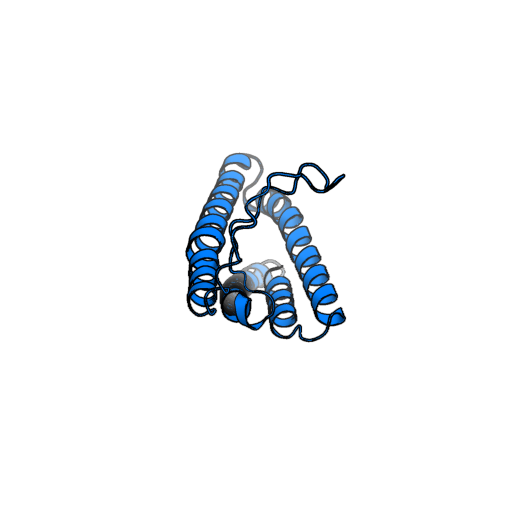1.025 -11.289 1.00 43.41 108 ALA A CA 1
ATOM 776 C C . ALA A 1 108 ? 29.352 10.084 -11.092 1.00 43.41 108 ALA A C 1
ATOM 778 O O . ALA A 1 108 ? 30.459 10.337 -11.565 1.00 43.41 108 ALA A O 1
ATOM 779 N N . SER A 1 109 ? 29.129 8.985 -10.372 1.00 42.78 109 SER A N 1
ATOM 780 C CA . SER A 1 109 ? 30.015 7.816 -10.423 1.00 42.78 109 SER A CA 1
ATOM 781 C C . SER A 1 109 ? 30.124 7.296 -11.873 1.00 42.78 109 SER A C 1
ATOM 783 O O . SER A 1 109 ? 29.143 7.379 -12.620 1.00 42.78 109 SER A O 1
ATOM 785 N N . PRO A 1 110 ? 31.300 6.796 -12.310 1.00 45.19 110 PRO A N 1
ATOM 786 C CA . PRO A 1 110 ? 31.503 6.314 -13.679 1.00 45.19 110 PRO A CA 1
ATOM 787 C C . PRO A 1 110 ? 30.496 5.192 -13.949 1.00 45.19 110 PRO A C 1
ATOM 789 O O . PRO A 1 110 ? 30.425 4.285 -13.122 1.00 45.19 110 PRO A O 1
ATOM 792 N N . PRO A 1 111 ? 29.688 5.216 -15.026 1.00 49.97 111 PRO A N 1
ATOM 793 C CA . PRO A 1 111 ? 28.624 4.235 -15.156 1.00 49.97 111 PRO A CA 1
ATOM 794 C C . PRO A 1 111 ? 29.230 2.866 -15.507 1.00 49.97 111 PRO A C 1
ATOM 796 O O . PRO A 1 111 ? 29.683 2.690 -16.641 1.00 49.97 111 PRO A O 1
ATOM 799 N N . PRO A 1 112 ? 29.184 1.839 -14.630 1.00 49.19 112 PRO A N 1
ATOM 800 C CA . PRO A 1 112 ? 28.954 0.507 -15.162 1.00 49.19 112 PRO A CA 1
ATOM 801 C C . PRO A 1 112 ? 27.641 0.611 -15.937 1.00 49.19 112 PRO A C 1
ATOM 803 O O . PRO A 1 112 ? 26.689 1.229 -15.453 1.00 49.19 112 PRO A O 1
ATOM 806 N N . MET A 1 113 ? 27.584 0.095 -17.162 1.00 53.31 113 MET A N 1
ATOM 807 C CA . MET A 1 113 ? 26.379 0.197 -17.978 1.00 53.31 113 MET A CA 1
ATOM 808 C C . MET A 1 113 ? 25.267 -0.657 -17.352 1.00 53.31 113 MET A C 1
ATOM 810 O O . MET A 1 113 ? 25.079 -1.822 -17.692 1.00 53.31 113 MET A O 1
ATOM 814 N N . SER A 1 114 ? 24.578 -0.095 -16.356 1.00 67.56 114 SER A N 1
ATOM 815 C CA . SER A 1 114 ? 23.518 -0.763 -15.620 1.00 67.56 114 SER A CA 1
ATOM 816 C C . SER A 1 114 ? 22.307 -0.784 -16.532 1.00 67.56 114 SER A C 1
ATOM 818 O O . SER A 1 114 ? 21.684 0.255 -16.764 1.00 67.56 114 SER A O 1
ATOM 820 N N . LYS A 1 115 ? 21.991 -1.955 -17.075 1.00 71.62 115 LYS A N 1
ATOM 821 C CA . LYS A 1 115 ? 20.700 -2.200 -17.710 1.00 71.62 115 LYS A CA 1
ATOM 822 C C . LYS A 1 115 ? 19.603 -1.802 -16.708 1.00 71.62 115 LYS A C 1
ATOM 824 O O . LYS A 1 115 ? 19.657 -2.217 -15.553 1.00 71.62 115 LYS A O 1
ATOM 829 N N . ARG A 1 116 ? 18.666 -0.943 -17.112 1.00 80.75 116 ARG A N 1
ATOM 830 C CA . ARG A 1 116 ? 17.552 -0.472 -16.272 1.00 80.75 116 ARG A CA 1
ATOM 831 C C . ARG A 1 116 ? 16.250 -0.562 -17.040 1.00 80.75 116 ARG A C 1
ATOM 833 O O . ARG A 1 116 ? 16.239 -0.436 -18.261 1.00 80.75 116 ARG A O 1
ATOM 840 N N . CYS A 1 117 ? 15.176 -0.767 -16.300 1.00 84.50 117 CYS A N 1
ATOM 841 C CA . CYS A 1 117 ? 13.846 -0.987 -16.833 1.00 84.50 117 CYS A CA 1
ATOM 842 C C . CYS A 1 117 ? 12.901 0.081 -16.262 1.00 84.50 117 CYS A C 1
ATOM 844 O O . CYS A 1 117 ? 12.912 0.369 -15.065 1.00 84.50 117 CYS A O 1
ATOM 846 N N . TYR A 1 118 ? 12.142 0.739 -17.137 1.00 82.19 118 TYR A N 1
ATOM 847 C CA . TYR A 1 118 ? 11.288 1.872 -16.786 1.00 82.19 118 TYR A CA 1
ATOM 848 C C . TYR A 1 118 ? 9.897 1.684 -17.377 1.00 82.19 118 TYR A C 1
ATOM 850 O O . TYR A 1 118 ? 9.740 1.073 -18.431 1.00 82.19 118 TYR A O 1
ATOM 858 N N . GLY A 1 119 ? 8.902 2.261 -16.709 1.00 82.88 119 GLY A N 1
ATOM 859 C CA . GLY A 1 119 ? 7.519 2.250 -17.169 1.00 82.88 119 GLY A CA 1
ATOM 860 C C . GLY A 1 119 ? 6.674 1.137 -16.559 1.00 82.88 119 GLY A C 1
ATOM 861 O O . GLY A 1 119 ? 7.116 0.354 -15.715 1.00 82.88 119 GLY A O 1
ATOM 862 N N . ASN A 1 120 ? 5.418 1.111 -16.988 1.00 83.69 120 ASN A N 1
ATOM 863 C CA . ASN A 1 120 ? 4.388 0.209 -16.487 1.00 83.69 120 ASN A CA 1
ATOM 864 C C . ASN A 1 120 ? 4.740 -1.269 -16.709 1.00 83.69 120 ASN A C 1
ATOM 866 O O . ASN A 1 120 ? 4.595 -2.039 -15.770 1.00 83.69 120 ASN A O 1
ATOM 870 N N . GLU A 1 121 ? 5.282 -1.650 -17.868 1.00 84.19 121 GLU A N 1
ATOM 871 C CA . GLU A 1 121 ? 5.665 -3.037 -18.188 1.00 84.19 121 GLU A CA 1
ATOM 872 C C . GLU A 1 121 ? 6.625 -3.643 -17.146 1.00 84.19 121 GLU A C 1
ATOM 874 O O . GLU A 1 121 ? 6.579 -4.836 -16.867 1.00 84.19 121 GLU A O 1
ATOM 879 N N . CYS A 1 122 ? 7.463 -2.808 -16.520 1.00 86.44 122 CYS A N 1
ATOM 880 C CA . CYS A 1 122 ? 8.427 -3.236 -15.509 1.00 86.44 122 CYS A CA 1
ATOM 881 C C . CYS A 1 122 ? 7.821 -3.428 -14.112 1.00 86.44 122 CYS A C 1
ATOM 883 O O . CYS A 1 122 ? 8.217 -4.312 -13.356 1.00 86.44 122 CYS A O 1
ATOM 885 N N . TYR A 1 123 ? 6.885 -2.551 -13.742 1.00 87.81 123 TYR A N 1
ATOM 886 C CA . TYR A 1 123 ? 6.341 -2.458 -12.383 1.00 87.81 123 TYR A CA 1
ATOM 887 C C . TYR A 1 123 ? 4.908 -2.993 -12.272 1.00 87.81 123 TYR A C 1
ATOM 889 O O . TYR A 1 123 ? 4.349 -3.024 -11.174 1.00 87.81 123 TYR A O 1
ATOM 897 N N . GLN A 1 124 ? 4.305 -3.443 -13.377 1.00 91.94 124 GLN A N 1
ATOM 898 C CA . GLN A 1 124 ? 2.917 -3.903 -13.431 1.00 91.94 124 GLN A CA 1
ATOM 899 C C . GLN A 1 124 ? 2.651 -5.015 -12.415 1.00 91.94 124 GLN A C 1
ATOM 901 O O . GLN A 1 124 ? 1.695 -4.941 -11.644 1.00 91.94 124 GLN A O 1
ATOM 906 N N . VAL A 1 125 ? 3.514 -6.030 -12.361 1.00 92.12 125 VAL A N 1
ATOM 907 C CA . VAL A 1 125 ? 3.351 -7.145 -11.417 1.00 92.12 125 VAL A CA 1
ATOM 908 C C . VAL A 1 125 ? 3.424 -6.641 -9.974 1.00 92.12 125 VAL A C 1
ATOM 910 O O . VAL A 1 125 ? 2.567 -6.979 -9.160 1.00 92.12 125 VAL A O 1
ATOM 913 N N . THR A 1 126 ? 4.380 -5.763 -9.669 1.00 92.88 126 THR A N 1
ATOM 914 C CA . THR A 1 126 ? 4.541 -5.169 -8.337 1.00 92.88 126 THR A CA 1
ATOM 9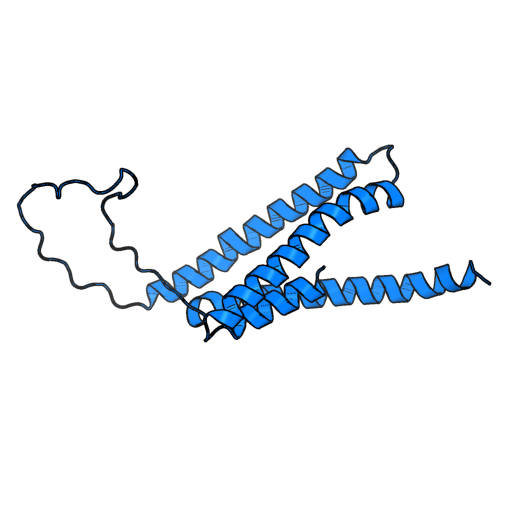15 C C . THR A 1 126 ? 3.295 -4.393 -7.912 1.00 92.88 126 THR A C 1
ATOM 917 O O . THR A 1 126 ? 2.782 -4.608 -6.812 1.00 92.88 126 THR A O 1
ATOM 920 N N . HIS A 1 127 ? 2.747 -3.542 -8.784 1.00 93.19 127 HIS A N 1
ATOM 921 C CA . HIS A 1 127 ? 1.515 -2.818 -8.474 1.00 93.19 127 HIS A CA 1
ATOM 922 C C . HIS A 1 127 ? 0.312 -3.761 -8.310 1.00 93.19 127 HIS A C 1
ATOM 924 O O . HIS A 1 127 ? -0.482 -3.554 -7.392 1.00 93.19 127 HIS A O 1
ATOM 930 N N . LEU A 1 128 ? 0.185 -4.819 -9.124 1.00 94.38 128 LEU A N 1
ATOM 931 C CA . LEU A 1 128 ? -0.890 -5.814 -8.983 1.00 94.38 128 LEU A CA 1
ATOM 932 C C . LEU A 1 128 ? -0.830 -6.551 -7.642 1.00 94.38 128 LEU A C 1
ATOM 934 O O . LEU A 1 128 ? -1.864 -6.729 -6.996 1.00 94.38 128 LEU A O 1
ATOM 938 N N . VAL A 1 129 ? 0.366 -6.936 -7.191 1.00 94.56 129 VAL A N 1
ATOM 939 C CA . VAL A 1 129 ? 0.539 -7.573 -5.878 1.00 94.56 129 VAL A CA 1
ATOM 940 C C . VAL A 1 129 ? 0.091 -6.630 -4.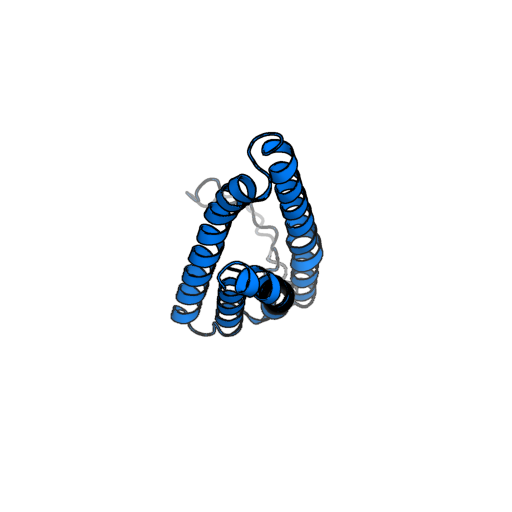759 1.00 94.56 129 VAL A C 1
ATOM 942 O O . VAL A 1 129 ? -0.652 -7.044 -3.865 1.00 94.56 129 VAL A O 1
ATOM 945 N N . VAL A 1 130 ? 0.466 -5.348 -4.827 1.00 93.81 130 VAL A N 1
ATOM 946 C CA . VAL A 1 130 ? 0.038 -4.348 -3.834 1.00 93.81 130 VAL A CA 1
ATOM 947 C C . VAL A 1 130 ? -1.480 -4.152 -3.847 1.00 93.81 130 VAL A C 1
ATOM 949 O O . VAL A 1 130 ? -2.090 -4.070 -2.779 1.00 93.81 130 VAL A O 1
ATOM 952 N N . VAL A 1 131 ? -2.113 -4.129 -5.024 1.00 96.44 131 VAL A N 1
ATOM 953 C CA . VAL A 1 131 ? -3.580 -4.072 -5.143 1.00 96.44 131 VAL A CA 1
ATOM 954 C C . VAL A 1 131 ? -4.226 -5.285 -4.473 1.00 96.44 131 VAL A C 1
ATOM 956 O O . VAL A 1 131 ? -5.172 -5.115 -3.703 1.00 96.44 131 VAL A O 1
ATOM 959 N N . GLY A 1 132 ? -3.691 -6.489 -4.695 1.00 96.25 132 GLY A N 1
ATOM 960 C CA . GLY A 1 132 ? -4.162 -7.713 -4.043 1.00 96.25 132 GLY A CA 1
ATOM 961 C C . GLY A 1 132 ? -4.073 -7.639 -2.516 1.00 96.25 132 GLY A C 1
ATOM 962 O O . GLY A 1 132 ? -5.056 -7.899 -1.821 1.00 96.25 132 GLY A O 1
ATOM 963 N N . LEU A 1 133 ? -2.933 -7.194 -1.982 1.00 95.06 133 LEU A N 1
ATOM 964 C CA . LEU A 1 133 ? -2.742 -6.969 -0.543 1.00 95.06 133 LEU A CA 1
ATOM 965 C C . LEU A 1 133 ? -3.731 -5.931 0.016 1.00 95.06 133 LEU A C 1
ATOM 967 O O . LEU A 1 133 ? -4.332 -6.148 1.071 1.00 95.06 133 LEU A O 1
ATOM 971 N N . CYS A 1 134 ? -3.954 -4.829 -0.704 1.00 95.69 134 CYS A N 1
ATOM 972 C CA . CYS A 1 134 ? -4.919 -3.797 -0.315 1.00 95.69 134 CYS A CA 1
ATOM 973 C C . CYS A 1 134 ? -6.362 -4.316 -0.328 1.00 95.69 134 CYS A C 1
ATOM 975 O O . CYS A 1 134 ? -7.147 -3.950 0.552 1.00 95.69 134 CYS A O 1
ATOM 977 N N . ALA A 1 135 ? -6.719 -5.174 -1.287 1.00 96.62 135 ALA A N 1
ATOM 978 C CA . ALA A 1 135 ? -8.032 -5.806 -1.357 1.00 96.62 135 ALA A CA 1
ATOM 979 C C . ALA A 1 135 ? -8.256 -6.749 -0.167 1.00 96.62 135 ALA A C 1
ATOM 981 O O . ALA A 1 135 ? -9.282 -6.642 0.503 1.00 96.62 135 ALA A O 1
ATOM 982 N N . LEU A 1 136 ? -7.273 -7.596 0.160 1.00 96.44 136 LEU A N 1
ATOM 983 C CA . LEU A 1 136 ? -7.336 -8.484 1.326 1.00 96.44 136 LEU A CA 1
ATOM 984 C C . LEU A 1 136 ? -7.461 -7.699 2.638 1.00 96.44 136 LEU A C 1
ATOM 986 O O . LEU A 1 136 ? -8.304 -8.025 3.472 1.00 96.44 136 LEU A O 1
ATOM 990 N N . GLY A 1 137 ? -6.673 -6.632 2.799 1.00 94.31 137 GLY A N 1
ATOM 991 C CA . GLY A 1 137 ? -6.756 -5.751 3.966 1.00 94.31 137 GLY A CA 1
ATOM 992 C C . GLY A 1 137 ? -8.080 -4.982 4.054 1.00 94.31 137 GLY A C 1
ATOM 993 O O . GLY A 1 137 ? -8.617 -4.780 5.141 1.00 94.31 137 GLY A O 1
ATOM 994 N N . SER A 1 138 ? -8.647 -4.576 2.917 1.00 95.38 138 SER A N 1
ATOM 995 C CA . SER A 1 138 ? -9.954 -3.906 2.891 1.00 95.38 138 SER A CA 1
ATOM 996 C C . SER A 1 138 ? -11.089 -4.882 3.198 1.00 95.38 138 SER A C 1
ATOM 998 O O . SER A 1 138 ? -12.014 -4.526 3.925 1.00 95.38 138 SER A O 1
ATOM 1000 N N . LEU A 1 139 ? -10.996 -6.120 2.708 1.00 96.25 139 LEU A N 1
ATOM 1001 C CA . LEU A 1 139 ? -11.955 -7.181 2.998 1.00 96.25 139 LEU A CA 1
ATOM 1002 C C . LEU A 1 139 ? -11.927 -7.561 4.480 1.00 96.25 139 LEU A C 1
ATOM 1004 O O . LEU A 1 139 ? -12.982 -7.611 5.105 1.00 96.25 139 LEU A O 1
ATOM 1008 N N . SER A 1 140 ? -10.746 -7.780 5.064 1.00 94.69 140 SER A N 1
ATOM 1009 C CA . SER A 1 140 ? -10.632 -8.110 6.489 1.00 94.69 140 SER A CA 1
ATOM 1010 C C . SER A 1 140 ? -11.177 -6.985 7.373 1.00 94.69 140 SER A C 1
ATOM 1012 O O . SER A 1 140 ? -11.923 -7.255 8.314 1.00 94.69 140 SER A O 1
ATOM 1014 N N . MET A 1 141 ? -10.900 -5.725 7.020 1.00 92.94 141 MET A N 1
ATOM 1015 C CA . MET A 1 141 ? -11.455 -4.562 7.712 1.00 92.94 141 MET A CA 1
ATOM 1016 C C . MET A 1 141 ? -12.979 -4.470 7.565 1.00 92.94 141 MET A C 1
ATOM 1018 O O . MET A 1 141 ? -13.675 -4.192 8.543 1.00 92.94 141 MET A O 1
ATOM 1022 N N . ALA A 1 142 ? -13.520 -4.723 6.371 1.00 93.69 142 ALA A N 1
ATOM 1023 C CA . ALA A 1 142 ? -14.961 -4.734 6.138 1.00 93.69 142 ALA A CA 1
ATOM 1024 C C . ALA A 1 142 ? -15.652 -5.851 6.934 1.00 93.69 142 ALA A C 1
ATOM 1026 O O . ALA A 1 142 ? -16.673 -5.600 7.570 1.00 93.69 142 ALA A O 1
ATOM 1027 N N . VAL A 1 143 ? -15.069 -7.055 6.966 1.00 94.88 143 VAL A N 1
ATOM 1028 C CA . VAL A 1 143 ? -15.569 -8.187 7.762 1.00 94.88 143 VAL A CA 1
ATOM 1029 C C . VAL A 1 143 ? -15.537 -7.852 9.249 1.00 94.88 143 VAL A C 1
ATOM 1031 O O . VAL A 1 143 ? -16.541 -8.048 9.931 1.00 94.88 143 VAL A O 1
ATOM 1034 N N . LEU A 1 144 ? -14.426 -7.311 9.754 1.00 92.00 144 LEU A N 1
ATOM 1035 C CA . LEU A 1 144 ? -14.313 -6.912 11.156 1.00 92.00 144 LEU A CA 1
ATOM 1036 C C . LEU A 1 144 ? -15.357 -5.847 11.508 1.00 92.00 144 LEU A C 1
ATOM 1038 O O . LEU A 1 144 ? -16.059 -5.997 12.500 1.00 92.00 144 LEU A O 1
ATOM 1042 N N . THR A 1 145 ? -15.513 -4.827 10.660 1.00 91.00 145 THR A N 1
ATOM 1043 C CA . THR A 1 145 ? -16.504 -3.755 10.843 1.00 91.00 145 THR A CA 1
ATOM 1044 C C . THR A 1 145 ? -17.933 -4.292 10.806 1.00 91.00 145 THR A C 1
ATOM 1046 O O . THR A 1 145 ? -18.762 -3.892 11.617 1.00 91.00 145 THR A O 1
ATOM 1049 N N . ALA A 1 146 ? -18.245 -5.214 9.894 1.00 91.00 146 ALA A N 1
ATOM 1050 C CA . ALA A 1 146 ? -19.560 -5.843 9.836 1.00 91.00 146 ALA A CA 1
ATOM 1051 C C . ALA A 1 146 ? -19.850 -6.633 11.122 1.00 91.00 146 ALA A C 1
ATOM 1053 O O . ALA A 1 146 ? -20.925 -6.494 11.696 1.00 91.00 146 ALA A O 1
ATOM 1054 N N . ARG A 1 147 ? -18.867 -7.393 11.624 1.00 89.88 147 ARG A N 1
ATOM 1055 C CA . ARG A 1 147 ? -19.003 -8.170 12.866 1.00 89.88 147 ARG A CA 1
ATOM 1056 C C . ARG A 1 147 ? -19.105 -7.297 14.115 1.00 89.88 147 ARG A C 1
ATOM 1058 O O . ARG A 1 147 ? -19.820 -7.666 15.042 1.00 89.88 147 ARG A O 1
ATOM 1065 N N . THR A 1 148 ? -18.414 -6.160 14.167 1.00 89.19 148 THR A N 1
ATOM 1066 C CA . THR A 1 148 ? -18.486 -5.244 15.317 1.00 89.19 148 THR A CA 1
ATOM 1067 C C . THR A 1 148 ? -19.736 -4.371 15.287 1.00 89.19 148 THR A C 1
ATOM 1069 O O . THR A 1 148 ? -20.276 -4.067 16.351 1.00 89.19 148 THR A O 1
ATOM 1072 N N . ARG A 1 149 ? -20.255 -4.017 14.103 1.00 83.56 149 ARG A N 1
ATOM 1073 C CA . ARG A 1 149 ? -21.501 -3.242 13.966 1.00 83.56 149 ARG A CA 1
ATOM 1074 C C . ARG A 1 149 ? -22.691 -3.914 14.638 1.00 83.56 149 ARG A C 1
ATOM 1076 O O . ARG A 1 149 ? -23.450 -3.215 15.297 1.00 83.56 149 ARG A O 1
ATOM 1083 N N . ASP A 1 150 ? -22.822 -5.234 14.547 1.00 78.19 150 ASP A N 1
ATOM 1084 C CA . ASP A 1 150 ? -23.915 -5.965 15.209 1.00 78.19 150 ASP A CA 1
ATOM 1085 C C . ASP A 1 150 ? -23.874 -5.831 16.741 1.00 78.19 150 ASP A C 1
ATOM 1087 O O . ASP A 1 150 ? -24.910 -5.852 17.408 1.00 78.19 150 ASP A O 1
ATOM 1091 N N . PHE A 1 151 ? -22.676 -5.683 17.311 1.00 75.31 151 PHE A N 1
ATOM 1092 C CA . PHE A 1 151 ? -22.481 -5.517 18.749 1.00 75.31 151 PHE A CA 1
ATOM 1093 C C . PHE A 1 151 ? -22.714 -4.068 19.195 1.00 75.31 151 PHE A C 1
ATOM 1095 O O . PHE A 1 151 ? -23.381 -3.835 20.201 1.00 75.31 151 PHE A O 1
ATOM 1102 N N . TYR A 1 152 ? -22.217 -3.091 18.430 1.00 71.50 152 TYR A N 1
ATOM 1103 C CA . TYR A 1 152 ? -22.432 -1.670 18.724 1.00 71.50 152 TYR A CA 1
ATOM 1104 C C . TYR A 1 152 ? -23.881 -1.232 18.480 1.00 71.50 152 TYR A C 1
ATOM 1106 O O . TYR A 1 152 ? -24.435 -0.514 19.302 1.00 71.50 152 TYR A O 1
ATOM 11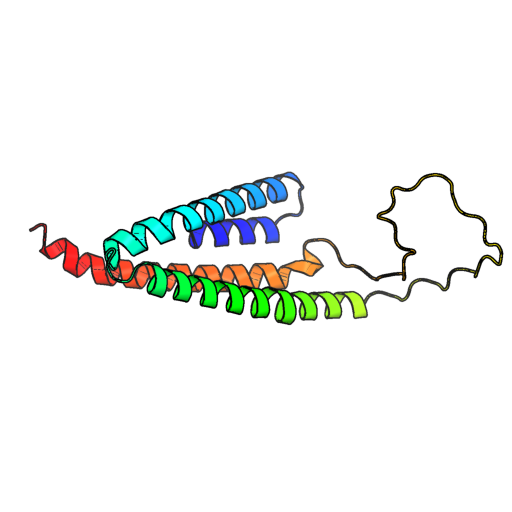14 N N . SER A 1 153 ? -24.550 -1.761 17.450 1.00 72.50 153 SER A N 1
ATOM 1115 C CA . SER A 1 153 ? -25.961 -1.462 17.161 1.00 72.50 153 SER A CA 1
ATOM 1116 C C . SER A 1 153 ? -26.918 -1.862 18.290 1.00 72.50 153 SER A C 1
ATOM 1118 O O . SER A 1 153 ? -28.027 -1.343 18.338 1.00 72.50 153 SER A O 1
ATOM 1120 N N . LYS A 1 154 ? -26.524 -2.786 19.175 1.00 64.25 154 LYS A N 1
ATOM 1121 C CA . LYS A 1 154 ? -27.309 -3.181 20.358 1.00 64.25 154 LYS A CA 1
ATOM 1122 C C . LYS A 1 154 ? -27.044 -2.315 21.584 1.00 64.25 154 LYS A C 1
ATOM 1124 O O . LYS A 1 154 ? -27.788 -2.411 22.548 1.00 64.25 154 LYS A O 1
ATOM 1129 N N . LYS A 1 155 ? -25.961 -1.539 21.581 1.00 57.12 155 LYS A N 1
ATOM 1130 C CA . LYS A 1 155 ? -25.600 -0.649 22.687 1.00 57.12 155 LYS A CA 1
ATOM 1131 C C . LYS A 1 155 ? -26.292 0.716 22.578 1.00 57.12 155 LYS A C 1
ATOM 1133 O O . LYS A 1 155 ? -26.404 1.403 23.585 1.00 57.12 155 LYS A O 1
ATOM 1138 N N . ASP A 1 156 ? -26.771 1.057 21.381 1.00 57.22 156 ASP A N 1
ATOM 1139 C CA . ASP A 1 156 ? -27.478 2.304 21.072 1.00 57.22 156 ASP A CA 1
ATOM 1140 C C . ASP A 1 156 ? -29.021 2.144 21.034 1.00 57.22 156 ASP A C 1
ATOM 1142 O O . ASP A 1 156 ? -29.718 3.074 20.628 1.00 57.22 156 ASP A O 1
ATOM 1146 N N . ALA A 1 157 ? -29.552 0.979 21.438 1.00 52.22 157 ALA A N 1
ATOM 1147 C CA . ALA A 1 157 ? -30.984 0.669 21.563 1.00 52.22 157 ALA A CA 1
ATOM 1148 C C . ALA A 1 157 ? -31.352 0.394 23.027 1.00 52.22 157 ALA A C 1
ATOM 1150 O O . ALA A 1 157 ? -32.454 0.818 23.440 1.00 52.22 157 ALA A O 1
#

Foldseek 3Di:
DLVLLLVLLVLQLVPPDPVSPVVSVVSNVVVVVVVVVVVLVCLCVPVNDPCSVVVVVVVVVVVVVCCCCLPVPPLVVLFVVVQVPDDDDDPDPPPVDDDDDPDDPPPDDPDPPRRGDDGSVSCVVSSVVSSVVSVVVVVVVVVVCVVVCVVVVVVVD

Sequence (157 aa):
AAALMGVAHLMLLGAREEMLLYLGVCVGGLAYGSFWSLIPTLTGELFGMRSYASTYSSFAMAVSIGSLLLSTTMAASIYDSHIMSLPSPPPLPLSPIGVLPPLAPASASPPPMSKRCYGNECYQVTHLVVVGLCALGSLSMAVLTARTRDFYSKKDA

pLDDT: mean 82.53, std 16.64, range [41.38, 96.62]

Organism: NCBI:txid156174

Radius of gyration: 23.01 Å; chains: 1; bounding box: 74×31×58 Å

Secondary structure (DSSP, 8-state):
-HHHHHHHHHHHHT--SHHHHHHHHHHHHHHHHHHHHHHHHHHHHHH-GGGHHHHHHHHHHHHHHHHIIIIIIIIHHHHHHHHHTSPPPP---------PPS---TT-----------SHHHHHHHHHHHHHHHHHHHHHHHHHHHHHHHHHTTT--

InterPro domains:
  IPR036259 MFS transporter superfamily [SSF103473] (2-149)